Protein 2OO2 (pdb70)

Solvent-accessible surface area: 5169 Å² total; per-residue (Å²): 111,134,108,76,106,41,112,151,50,0,76,78,88,7,104,118,0,54,115,56,25,178,85,7,94,33,54,102,41,33,32,149,48,0,80,56,64,1,54,65,0,106,136,48,33,164,127,51,52,27,89,113,0,66,64,11,1,74,126,0,39,32,77,0,87,102,0,44,151,94,40,99,2,96,103,129

Secondary structure (DSSP, 8-state):
-HHHHHHHHHHHHHHHHHHHGGGEEE-HHHHHHHHHHHHHHHHHHHTT-HHHHHHHHHHHHHHHHHHHHTTSEEE-

Radius of gyration: 12.47 Å; Cα contacts (8 Å, |Δi|>4): 87; chains: 1; bounding box: 17×17×38 Å

Structure (mmCIF, N/CA/C/O backbone):
data_2OO2
#
_entry.id   2OO2
#
_cell.length_a   44.631
_cell.length_b   46.452
_cell.length_c   43.177
_cell.angle_alpha   90.000
_cell.angle_beta   90.000
_cell.angle_gamma   90.000
#
_symmetry.space_group_name_H-M   'P 21 21 2'
#
loop_
_entity.id
_entity.type
_entity.pdbx_description
1 polymer 'Hypothetical protein AF_1782'
2 water water
#
loop_
_atom_site.group_PDB
_atom_site.id
_atom_site.type_symbol
_atom_site.label_atom_id
_atom_site.label_alt_id
_atom_site.label_comp_id
_atom_site.label_asym_id
_atom_site.label_entity_id
_atom_site.label_seq_id
_atom_site.pdbx_PDB_ins_code
_atom_site.Cartn_x
_atom_site.Cartn_y
_atom_site.Cartn_z
_atom_site.occupancy
_atom_site.B_iso_or_equiv
_atom_site.auth_seq_id
_atom_site.auth_comp_id
_atom_site.auth_asym_id
_atom_site.auth_atom_id
_atom_site.pdbx_PDB_model_num
ATOM 1 N N . SER A 1 2 ? 18.033 3.314 17.816 1.00 50.51 0 SER A N 1
ATOM 2 C CA . SER A 1 2 ? 18.301 4.596 17.100 1.00 51.82 0 SER A CA 1
ATOM 3 C C . SER A 1 2 ? 18.997 4.433 15.749 1.00 50.97 0 SER A C 1
ATOM 4 O O . SER A 1 2 ? 18.561 5.027 14.765 1.00 51.12 0 SER A O 1
ATOM 7 N N . LEU A 1 3 ? 20.093 3.679 15.706 1.00 50.13 1 LEU A N 1
ATOM 8 C CA . LEU A 1 3 ? 20.553 3.149 14.430 1.00 48.51 1 LEU A CA 1
ATOM 9 C C . LEU A 1 3 ? 19.524 2.139 13.887 1.00 47.90 1 LEU A C 1
ATOM 10 O O . LEU A 1 3 ? 19.280 2.068 12.670 1.00 47.54 1 LEU A O 1
ATOM 15 N N . GLU A 1 4 ? 18.887 1.378 14.774 1.00 46.50 2 GLU A N 1
ATOM 16 C CA . GLU A 1 4 ? 17.828 0.433 14.375 1.00 47.01 2 GLU A CA 1
ATOM 17 C C . GLU A 1 4 ? 16.639 1.194 13.854 1.00 46.14 2 GLU A C 1
ATOM 18 O O . GLU A 1 4 ? 16.052 0.817 12.849 1.00 44.23 2 GLU A O 1
ATOM 24 N N . GLU A 1 5 ? 16.261 2.229 14.604 1.00 45.36 3 GLU A N 1
ATOM 25 C CA . GLU A 1 5 ? 15.247 3.221 14.201 1.00 46.71 3 GLU A CA 1
ATOM 26 C C . GLU A 1 5 ? 15.531 3.885 12.840 1.00 44.24 3 GLU A C 1
ATOM 27 O O . GLU A 1 5 ? 14.654 3.951 12.013 1.00 44.36 3 GLU A O 1
ATOM 33 N N . GLU A 1 6 ? 16.755 4.355 12.629 1.00 42.71 4 GLU A N 1
ATOM 34 C CA . GLU A 1 6 ? 17.111 5.027 11.406 1.00 43.57 4 GLU A CA 1
ATOM 35 C C . GLU A 1 6 ? 16.996 4.036 10.222 1.00 41.51 4 GLU A C 1
ATOM 36 O O . GLU A 1 6 ? 16.360 4.372 9.230 1.00 41.71 4 GLU A O 1
ATOM 42 N N . LEU A 1 7 ? 17.546 2.823 10.346 1.00 39.31 5 LEU A N 1
ATOM 43 C CA . LEU A 1 7 ? 17.425 1.799 9.253 1.00 38.50 5 LEU A CA 1
ATOM 44 C C . LEU A 1 7 ? 16.002 1.330 8.946 1.00 38.40 5 LEU A C 1
ATOM 45 O O . LEU A 1 7 ? 15.651 1.102 7.809 1.00 35.36 5 LEU A O 1
ATOM 50 N N . ARG A 1 8 ? 15.199 1.092 9.971 1.00 36.26 6 ARG A N 1
ATOM 51 C CA . ARG A 1 8 ? 13.795 0.779 9.808 1.00 37.62 6 ARG A CA 1
ATOM 52 C C . ARG A 1 8 ? 13.044 1.875 9.109 1.00 37.06 6 ARG A C 1
ATOM 53 O O . ARG A 1 8 ? 12.306 1.565 8.161 1.00 36.51 6 ARG A O 1
ATOM 61 N N . ARG A 1 9 ? 13.214 3.136 9.535 1.00 36.90 7 ARG A N 1
ATOM 62 C CA . ARG A 1 9 ? 12.457 4.250 8.952 1.00 37.24 7 ARG A CA 1
ATOM 63 C C . ARG A 1 9 ? 12.809 4.362 7.441 1.00 35.22 7 ARG A C 1
ATOM 64 O O . ARG A 1 9 ? 11.916 4.547 6.648 1.00 35.63 7 ARG A O 1
ATOM 72 N N . GLU A 1 10 ? 14.095 4.315 7.118 1.00 33.13 8 GLU A N 1
ATOM 73 C CA . GLU A 1 10 ? 14.575 4.525 5.702 1.00 32.83 8 GLU A CA 1
ATOM 74 C C . GLU A 1 10 ? 14.174 3.365 4.798 1.00 32.04 8 GLU A C 1
ATOM 75 O O . GLU A 1 10 ? 13.921 3.543 3.574 1.00 34.02 8 GLU A O 1
ATOM 81 N N . THR A 1 11 ? 14.277 2.148 5.335 1.00 31.67 9 THR A N 1
ATOM 82 C CA . THR A 1 11 ? 13.896 0.940 4.567 1.00 31.30 9 THR A CA 1
ATOM 83 C C . THR A 1 11 ? 12.424 0.952 4.225 1.00 31.43 9 THR A C 1
ATOM 84 O O . THR A 1 11 ? 12.000 0.760 3.034 1.00 31.98 9 THR A O 1
ATOM 88 N N . LEU A 1 12 ? 11.596 1.166 5.251 1.00 31.73 10 LEU A N 1
ATOM 89 C CA . LEU A 1 12 ? 10.144 1.273 5.005 1.00 32.18 10 LEU A CA 1
ATOM 90 C C . LEU A 1 12 ? 9.761 2.382 4.020 1.00 31.06 10 LEU A C 1
ATOM 91 O O . LEU A 1 12 ? 8.835 2.190 3.220 1.00 32.14 10 LEU A O 1
ATOM 96 N N . LYS A 1 13 ? 10.456 3.515 4.085 1.00 28.56 11 LYS A N 1
ATOM 97 C CA . LYS A 1 13 ? 10.103 4.725 3.379 1.00 28.88 11 LYS A CA 1
ATOM 98 C C . LYS A 1 13 ? 10.351 4.367 1.886 1.00 27.82 11 LYS A C 1
ATOM 99 O O . LYS A 1 13 ? 9.480 4.510 1.036 1.00 30.92 11 LYS A O 1
ATOM 105 N N . TRP A 1 14 ? 11.505 3.802 1.656 1.00 27.35 12 TRP A N 1
ATOM 106 C CA . TRP A 1 14 ? 11.956 3.554 0.247 1.00 27.06 12 TRP A CA 1
ATOM 107 C C . TRP A 1 14 ? 11.263 2.342 -0.337 1.00 28.60 12 TRP A C 1
ATOM 108 O O . TRP A 1 14 ? 11.098 2.171 -1.621 1.00 27.91 12 TRP A O 1
ATOM 119 N N . LEU A 1 15 ? 10.894 1.432 0.532 1.00 28.94 13 LEU A N 1
ATOM 120 C CA . LEU A 1 15 ? 10.142 0.280 0.157 1.00 31.44 13 LEU A CA 1
ATOM 121 C C . LEU A 1 15 ? 8.704 0.627 -0.162 1.00 32.33 13 LEU A C 1
ATOM 122 O O . LEU A 1 15 ? 8.188 0.193 -1.167 1.00 33.19 13 LEU A O 1
ATOM 127 N N . GLU A 1 16 ? 8.040 1.438 0.656 1.00 32.88 14 GLU A N 1
ATOM 128 C CA . GLU A 1 16 ? 6.694 1.851 0.293 1.00 34.08 14 GLU A CA 1
ATOM 129 C C . GLU A 1 16 ? 6.700 2.685 -1.032 1.00 32.98 14 GLU A C 1
ATOM 130 O O . GLU A 1 16 ? 5.789 2.562 -1.821 1.00 33.30 14 GLU A O 1
ATOM 136 N N . ARG A 1 17 ? 7.742 3.455 -1.278 1.00 31.68 15 ARG A N 1
ATOM 137 C CA . ARG A 1 17 ? 7.816 4.286 -2.477 1.00 32.14 15 ARG A CA 1
ATOM 138 C C . ARG A 1 17 ? 7.971 3.349 -3.686 1.00 32.53 15 ARG A C 1
ATOM 139 O O . ARG A 1 17 ? 7.267 3.541 -4.682 1.00 33.72 15 ARG A O 1
ATOM 147 N N . ILE A 1 18 ? 8.838 2.335 -3.597 1.00 32.08 16 ILE A N 1
ATOM 148 C CA . ILE A 1 18 ? 9.158 1.524 -4.815 1.00 33.32 16 ILE A CA 1
ATOM 149 C C . ILE A 1 18 ? 8.018 0.562 -5.184 1.00 34.26 16 ILE A C 1
ATOM 150 O O . ILE A 1 18 ? 7.761 0.242 -6.374 1.00 34.58 16 ILE A O 1
ATOM 155 N N . GLU A 1 19 ? 7.305 0.099 -4.160 1.00 34.85 17 GLU A N 1
ATOM 156 C CA . GLU A 1 19 ? 6.121 -0.776 -4.348 1.00 36.73 17 GLU A CA 1
ATOM 157 C C . GLU A 1 19 ? 5.090 -0.042 -5.198 1.00 36.50 17 GLU A C 1
ATOM 158 O O . GLU A 1 19 ? 4.419 -0.637 -6.026 1.00 37.06 17 GLU A O 1
ATOM 164 N N . GLU A 1 20 ? 5.001 1.263 -5.043 1.00 36.75 18 GLU A N 1
ATOM 165 C CA . GLU A 1 20 ? 4.186 2.092 -5.969 1.00 37.38 18 GLU A CA 1
ATOM 166 C C . GLU A 1 20 ? 4.910 2.355 -7.289 1.00 37.06 18 GLU A C 1
ATOM 167 O O . GLU A 1 20 ? 4.300 2.304 -8.343 1.00 38.99 18 GLU A O 1
ATOM 173 N N . ARG A 1 21 ? 6.196 2.653 -7.219 1.00 36.43 19 ARG A N 1
ATOM 174 C CA . ARG A 1 21 ? 6.939 3.135 -8.363 1.00 36.36 19 ARG A CA 1
ATOM 175 C C . ARG A 1 21 ? 7.011 2.058 -9.445 1.00 38.11 19 ARG A C 1
ATOM 176 O O . ARG A 1 21 ? 6.935 2.374 -10.661 1.00 37.56 19 ARG A O 1
ATOM 184 N N . VAL A 1 22 ? 7.180 0.805 -9.004 1.00 38.23 20 VAL A N 1
ATOM 185 C CA . VAL A 1 22 ? 7.396 -0.333 -9.949 1.00 41.34 20 VAL A CA 1
ATOM 186 C C . VAL A 1 22 ? 6.190 -0.472 -10.884 1.00 41.05 20 VAL A C 1
ATOM 187 O O . VAL A 1 22 ? 6.293 -0.882 -12.067 1.00 40.81 20 VAL A O 1
ATOM 191 N N . LYS A 1 23 ? 5.044 -0.043 -10.355 1.00 42.11 21 LYS A N 1
ATOM 192 C CA . LYS A 1 23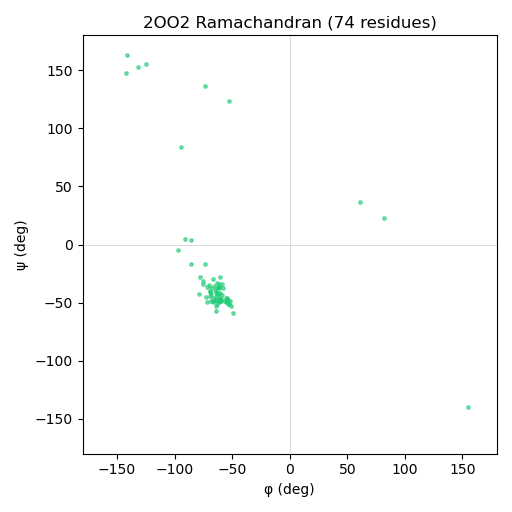 ? 3.767 -0.096 -11.051 1.00 45.25 21 LYS A CA 1
ATOM 193 C C . LYS A 1 23 ? 3.630 0.947 -12.157 1.00 45.57 21 LYS A C 1
ATOM 194 O O . LYS A 1 23 ? 2.777 0.827 -13.023 1.00 46.08 21 LYS A O 1
ATOM 200 N N . GLU A 1 24 ? 4.488 1.955 -12.12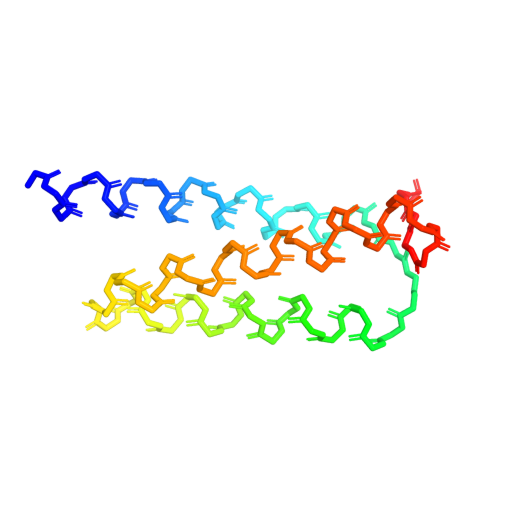6 1.00 45.44 22 GLU A N 1
ATOM 201 C CA . GLU A 1 24 ? 4.441 3.075 -13.063 1.00 46.23 22 GLU A CA 1
ATOM 202 C C . GLU A 1 24 ? 5.391 2.937 -14.239 1.00 46.29 22 GLU A C 1
ATOM 203 O O . GLU A 1 24 ? 5.391 3.776 -15.127 1.00 47.60 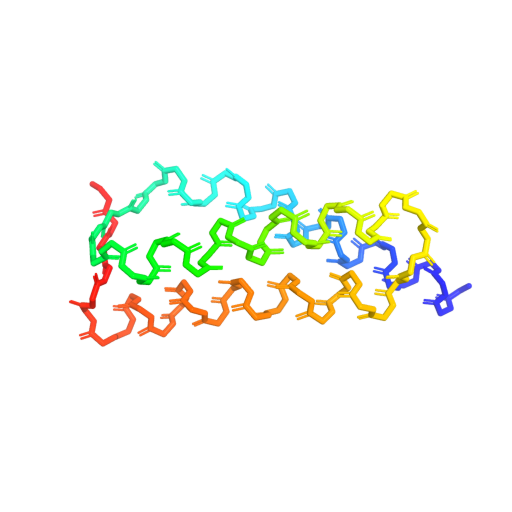22 GLU A O 1
ATOM 209 N N . ILE A 1 25 ? 6.215 1.896 -14.241 1.00 46.27 23 ILE A N 1
ATOM 210 C CA . ILE A 1 25 ? 7.272 1.795 -15.240 1.00 46.88 23 ILE A CA 1
ATOM 211 C C . ILE A 1 25 ? 7.176 0.464 -16.012 1.00 47.63 23 ILE A C 1
ATOM 212 O O . ILE A 1 25 ? 6.619 -0.524 -15.527 1.00 48.28 23 ILE A O 1
ATOM 217 N N . GLU A 1 26 ? 7.693 0.437 -17.224 1.00 47.84 24 GLU A N 1
ATOM 218 C CA . GLU A 1 26 ? 7.696 -0.819 -17.952 1.00 48.79 24 GLU A CA 1
ATOM 219 C C . GLU A 1 26 ? 8.996 -0.995 -18.739 1.00 47.71 24 GLU A C 1
ATOM 220 O O . GLU A 1 26 ? 9.741 -0.034 -18.926 1.00 47.73 24 GLU A O 1
ATOM 226 N N . GLY A 1 27 ? 9.289 -2.218 -19.162 1.00 47.55 25 GLY A N 1
ATOM 227 C CA . GLY A 1 27 ? 10.418 -2.428 -20.062 1.00 47.75 25 GLY A CA 1
ATOM 228 C C . GLY A 1 27 ? 11.049 -3.804 -20.036 1.00 47.41 25 GLY A C 1
ATOM 229 O O . GLY A 1 27 ? 10.346 -4.830 -19.969 1.00 47.50 25 GLY A O 1
ATOM 230 N N . ASP A 1 28 ? 12.383 -3.809 -20.105 1.00 47.46 26 ASP A N 1
ATOM 231 C CA . ASP A 1 28 ? 13.193 -5.028 -20.109 1.00 48.23 26 ASP A CA 1
ATOM 232 C C . ASP A 1 28 ? 12.856 -5.953 -18.942 1.00 48.58 26 ASP A C 1
ATOM 233 O O . ASP A 1 28 ? 12.957 -5.555 -17.759 1.00 47.03 26 ASP A O 1
ATOM 238 N N . GLU A 1 29 ? 12.487 -7.187 -19.287 1.00 48.45 27 GLU A N 1
ATOM 239 C CA . GLU A 1 29 ? 11.973 -8.155 -18.311 1.00 49.25 27 GLU A CA 1
ATOM 240 C C . GLU A 1 29 ? 12.985 -8.629 -17.258 1.00 47.87 27 GLU A C 1
ATOM 241 O O . GLU A 1 29 ? 12.598 -8.913 -16.123 1.00 47.37 27 GLU A O 1
ATOM 247 N N . GLY A 1 30 ? 14.265 -8.664 -17.618 1.00 46.44 28 GLY A N 1
ATOM 248 C CA . GLY A 1 30 ? 15.335 -8.978 -16.671 1.00 45.63 28 GLY A CA 1
ATOM 249 C C . GLY A 1 30 ? 15.501 -7.897 -15.602 1.00 44.25 28 GLY A C 1
ATOM 250 O O . GLY A 1 30 ? 15.600 -8.217 -14.389 1.00 45.91 28 GLY A O 1
ATOM 251 N N . PHE A 1 31 ? 15.567 -6.636 -16.050 1.00 43.17 29 PHE A N 1
ATOM 252 C CA . PHE A 1 31 ? 15.540 -5.452 -15.175 1.00 41.52 29 PHE A CA 1
ATOM 253 C C . PHE A 1 31 ? 14.343 -5.505 -14.269 1.00 40.47 29 PHE A C 1
ATOM 254 O O . PHE A 1 31 ? 14.486 -5.416 -13.044 1.00 40.37 29 PHE A O 1
ATOM 262 N N . MET A 1 32 ? 13.168 -5.718 -14.865 1.00 39.57 30 MET A N 1
ATOM 263 C CA . MET A 1 32 ? 11.926 -5.811 -14.074 1.00 38.79 30 MET A CA 1
ATOM 264 C C . MET A 1 32 ? 11.950 -6.995 -13.108 1.00 38.30 30 MET A C 1
ATOM 265 O O . MET A 1 32 ? 11.471 -6.854 -11.965 1.00 35.58 30 MET A O 1
ATOM 270 N N . ARG A 1 33 ? 12.529 -8.125 -13.518 1.00 37.71 31 ARG A N 1
ATOM 271 C CA . ARG A 1 33 ? 12.568 -9.285 -12.609 1.00 38.60 31 ARG A CA 1
ATOM 272 C C . ARG A 1 33 ? 13.519 -9.039 -11.424 1.00 36.79 31 ARG A C 1
ATOM 273 O O . ARG A 1 33 ? 13.162 -9.389 -10.265 1.00 37.01 31 ARG A O 1
ATOM 281 N N . ASN A 1 34 ? 14.685 -8.420 -11.700 1.00 33.19 32 ASN A N 1
ATOM 282 C CA . ASN A 1 34 ? 15.632 -7.996 -10.650 1.00 35.08 32 ASN A CA 1
ATOM 283 C C . ASN A 1 34 ? 15.001 -7.084 -9.615 1.00 33.10 32 ASN A C 1
ATOM 284 O O . ASN A 1 34 ? 15.150 -7.295 -8.314 1.00 32.28 32 ASN A O 1
ATOM 289 N N . ILE A 1 35 ? 14.306 -6.078 -10.118 1.00 32.13 33 ILE A N 1
ATOM 290 C CA . ILE A 1 35 ? 13.524 -5.143 -9.271 1.00 33.88 33 ILE A CA 1
ATOM 291 C C . ILE A 1 35 ? 12.580 -5.859 -8.233 1.00 32.47 33 ILE A C 1
ATOM 292 O O . ILE A 1 35 ? 12.709 -5.665 -6.970 1.00 30.55 33 ILE A O 1
ATOM 297 N N . GLU A 1 36 ? 11.667 -6.675 -8.764 1.00 35.1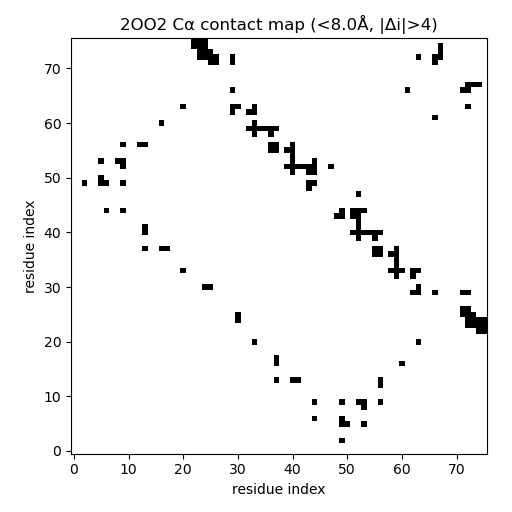0 34 GLU A N 1
ATOM 298 C CA . GLU A 1 36 ? 10.736 -7.459 -7.936 1.00 33.98 34 GLU A CA 1
ATOM 299 C C . GLU A 1 36 ? 11.455 -8.419 -7.051 1.00 32.62 34 GLU A C 1
ATOM 300 O O . GLU A 1 36 ? 11.024 -8.553 -5.853 1.00 30.83 34 GLU A O 1
ATOM 306 N N . ALA A 1 37 ? 12.582 -8.961 -7.539 1.00 30.72 35 ALA A N 1
ATOM 307 C CA . ALA A 1 37 ? 13.370 -9.996 -6.801 1.00 29.80 35 ALA A CA 1
ATOM 308 C C . ALA A 1 37 ? 13.917 -9.267 -5.559 1.00 28.51 35 ALA A C 1
ATOM 309 O O . ALA A 1 37 ? 13.690 -9.732 -4.348 1.00 32.26 35 ALA A O 1
ATOM 311 N N . TYR A 1 38 ? 14.533 -8.075 -5.755 1.00 25.88 36 TYR A N 1
ATOM 312 C CA . TYR A 1 38 ? 15.068 -7.368 -4.468 1.00 26.36 36 TYR A CA 1
ATOM 313 C C . TYR A 1 38 ? 13.987 -6.755 -3.684 1.00 25.30 36 TYR A C 1
ATOM 314 O O . TYR A 1 38 ? 14.071 -6.739 -2.312 1.00 24.68 36 TYR A O 1
ATOM 323 N N . ILE A 1 39 ? 12.936 -6.236 -4.284 1.00 23.63 37 ILE A N 1
ATOM 324 C CA . ILE A 1 39 ? 11.695 -5.848 -3.470 1.00 28.18 37 ILE A CA 1
ATOM 325 C C . ILE A 1 39 ? 11.203 -6.979 -2.563 1.00 28.83 37 ILE A C 1
ATOM 326 O O . ILE A 1 39 ? 11.054 -6.763 -1.294 1.00 25.89 37 ILE A O 1
ATOM 331 N N . SER A 1 40 ? 10.977 -8.170 -3.160 1.00 28.06 38 SER A N 1
ATOM 332 C CA . SER A 1 40 ? 10.576 -9.372 -2.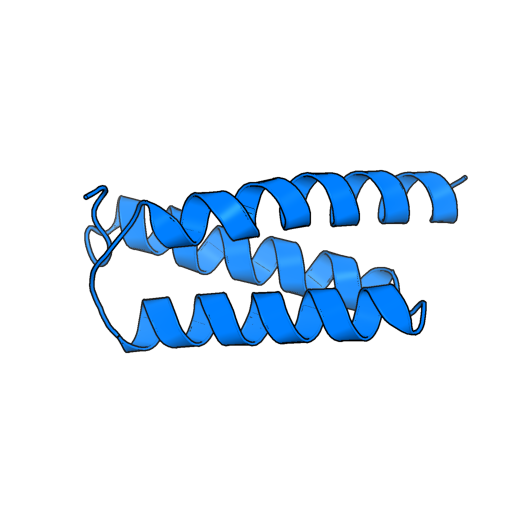351 1.00 29.73 38 SER A CA 1
ATOM 333 C C . SER A 1 40 ? 11.560 -9.625 -1.186 1.00 27.39 38 SER A C 1
ATOM 334 O O . SER A 1 40 ? 11.144 -9.798 0.029 1.00 28.20 38 SER A O 1
ATOM 337 N N . ASP A 1 41 ? 12.861 -9.666 -1.528 1.00 25.77 39 ASP A N 1
ATOM 338 C CA . ASP A 1 41 ? 13.931 -9.903 -0.558 1.00 27.62 39 ASP A CA 1
ATOM 339 C C . ASP A 1 41 ? 13.940 -8.792 0.495 1.00 28.36 39 ASP A C 1
ATOM 340 O O . ASP A 1 41 ? 13.963 -9.105 1.780 1.00 26.03 39 ASP A O 1
ATOM 345 N N . SER A 1 42 ? 13.919 -7.498 0.087 1.00 25.12 40 SER A N 1
ATOM 346 C CA . SER A 1 42 ? 13.866 -6.429 1.191 1.00 29.62 40 SER A CA 1
ATOM 347 C C . SER A 1 42 ? 12.717 -6.646 2.176 1.00 29.50 40 SER A C 1
ATOM 348 O O . SER A 1 42 ? 12.916 -6.543 3.494 1.00 27.94 40 SER A O 1
ATOM 351 N N . ARG A 1 43 ? 11.507 -6.883 1.615 1.00 30.41 41 ARG A N 1
ATOM 352 C CA . ARG A 1 43 ? 10.244 -7.185 2.405 1.00 32.71 41 ARG A CA 1
ATOM 353 C C . ARG A 1 43 ? 10.496 -8.317 3.385 1.00 33.17 41 ARG A C 1
ATOM 354 O O . ARG A 1 43 ? 10.198 -8.177 4.614 1.00 31.79 41 ARG A O 1
ATOM 362 N N . TYR A 1 44 ? 11.095 -9.397 2.873 1.00 31.54 42 TYR A N 1
ATOM 363 C CA . TYR A 1 44 ? 11.348 -10.615 3.684 1.00 32.17 42 TYR A CA 1
ATOM 364 C C . TYR A 1 44 ? 12.319 -10.363 4.825 1.00 32.11 42 TYR A C 1
ATOM 365 O O . TYR A 1 44 ? 11.994 -10.713 6.000 1.00 31.25 42 TYR A O 1
ATOM 374 N N . PHE A 1 45 ? 13.492 -9.797 4.517 1.00 30.00 43 PHE A N 1
ATOM 375 C CA . PHE A 1 45 ? 14.415 -9.403 5.586 1.00 31.67 43 PHE A CA 1
ATOM 376 C C . PHE A 1 45 ? 13.882 -8.352 6.543 1.00 32.92 43 PHE A C 1
ATOM 377 O O . PHE A 1 45 ? 14.202 -8.412 7.780 1.00 30.84 43 PHE A O 1
ATOM 385 N N . LEU A 1 46 ? 13.113 -7.388 6.037 1.00 31.79 44 LEU A N 1
ATOM 386 C CA . LEU A 1 46 ? 12.551 -6.375 6.915 1.00 35.91 44 LEU A CA 1
ATOM 387 C C . LEU A 1 46 ? 11.669 -7.065 7.956 1.00 37.27 44 LEU A C 1
ATOM 388 O O . LEU A 1 46 ? 11.806 -6.817 9.144 1.00 37.48 44 LEU A O 1
ATOM 393 N N . GLU A 1 47 ? 10.809 -7.969 7.497 1.00 38.33 45 GLU A N 1
ATOM 394 C CA . GLU A 1 47 ? 9.891 -8.625 8.407 1.00 40.96 45 GLU A CA 1
ATOM 395 C C . GLU A 1 47 ? 10.556 -9.437 9.515 1.00 41.10 45 GLU A C 1
ATOM 396 O O . GLU A 1 47 ? 10.116 -9.350 10.663 1.00 42.92 45 GLU A O 1
ATOM 402 N N . LYS A 1 48 ? 11.613 -10.184 9.200 1.00 39.94 46 LYS A N 1
ATOM 403 C CA . LYS A 1 48 ? 12.316 -10.989 10.218 1.00 40.57 46 LYS A CA 1
ATOM 404 C C . LYS A 1 48 ? 13.383 -10.198 10.975 1.00 39.54 46 LYS A C 1
ATOM 405 O O . LYS A 1 48 ? 14.135 -10.786 11.770 1.00 39.82 46 LYS A O 1
ATOM 411 N N . GLY A 1 49 ? 13.503 -8.899 10.693 1.00 38.23 47 GLY A N 1
ATOM 412 C CA . GLY A 1 49 ? 14.458 -8.043 11.427 1.00 36.84 47 GLY A CA 1
ATOM 413 C C . GLY A 1 49 ? 15.894 -8.100 10.952 1.00 35.39 47 GLY A C 1
ATOM 414 O O . GLY A 1 49 ? 16.798 -7.770 11.687 1.00 34.62 47 GLY A O 1
ATOM 415 N N . ASP A 1 50 ? 16.155 -8.496 9.688 1.00 32.48 48 ASP A N 1
ATOM 416 C CA . ASP A 1 50 ? 17.517 -8.395 9.271 1.00 31.79 48 ASP A CA 1
ATOM 417 C C . ASP A 1 50 ? 17.639 -7.041 8.555 1.00 32.39 48 ASP A C 1
ATOM 418 O O . ASP A 1 50 ? 17.578 -6.975 7.280 1.00 30.03 48 ASP A O 1
ATOM 423 N N . LEU A 1 51 ? 17.835 -5.983 9.328 1.00 30.59 49 LEU A N 1
ATOM 424 C CA . LEU A 1 51 ? 17.767 -4.576 8.817 1.00 30.55 49 LEU A CA 1
ATOM 425 C C . LEU A 1 51 ? 18.821 -4.210 7.788 1.00 30.59 49 LEU A C 1
ATOM 426 O O . LEU A 1 51 ? 18.461 -3.564 6.722 1.00 30.96 49 LEU A O 1
ATOM 431 N N . VAL A 1 52 ? 20.055 -4.674 8.000 1.00 28.59 50 VAL A N 1
ATOM 432 C CA . VAL A 1 52 ? 21.138 -4.321 7.058 1.00 29.97 50 VAL A CA 1
ATOM 433 C C . VAL A 1 52 ? 20.785 -4.957 5.698 1.00 29.92 50 VAL A C 1
ATOM 434 O O . VAL A 1 52 ? 20.869 -4.266 4.621 1.00 30.53 50 VAL A O 1
ATOM 438 N N . ARG A 1 53 ? 20.417 -6.248 5.718 1.00 28.94 51 ARG A N 1
ATOM 439 C CA . ARG A 1 53 ? 20.102 -6.912 4.373 1.00 29.63 51 ARG A CA 1
ATOM 440 C C . ARG A 1 53 ? 18.809 -6.311 3.864 1.00 29.59 51 ARG A C 1
ATOM 441 O O . ARG A 1 53 ? 18.643 -6.090 2.618 1.00 27.96 51 ARG A O 1
ATOM 449 N N . ALA A 1 54 ? 17.873 -5.976 4.743 1.00 27.29 52 ALA A N 1
ATOM 450 C CA . ALA A 1 54 ? 16.646 -5.362 4.250 1.00 29.37 52 ALA A CA 1
ATOM 451 C C . ALA A 1 54 ? 16.942 -4.059 3.526 1.00 30.00 52 ALA A C 1
ATOM 452 O O . ALA A 1 54 ? 16.385 -3.829 2.462 1.00 28.10 52 ALA A O 1
ATOM 454 N N . PHE A 1 55 ? 17.738 -3.180 4.141 1.00 27.39 53 PHE A N 1
ATOM 455 C CA . PHE A 1 55 ? 18.090 -1.924 3.503 1.00 28.10 53 PHE A CA 1
ATOM 456 C C . PHE A 1 55 ? 18.918 -2.146 2.233 1.00 26.11 53 PHE A C 1
ATOM 457 O O . PHE A 1 55 ? 18.645 -1.517 1.135 1.00 28.65 53 PHE A O 1
ATOM 465 N N . GLU A 1 56 ? 19.894 -3.048 2.314 1.00 24.38 54 GLU A N 1
ATOM 466 C CA . GLU A 1 56 ? 20.765 -3.367 1.199 1.00 26.60 54 GLU A CA 1
ATOM 467 C C . GLU A 1 56 ? 19.875 -3.749 0.003 1.00 22.52 54 GLU A C 1
ATOM 468 O O . GLU A 1 56 ? 20.126 -3.279 -1.183 1.00 26.62 54 GLU A O 1
ATOM 474 N N . CYS A 1 57 ? 18.866 -4.592 0.216 1.00 22.38 55 CYS A N 1
ATOM 475 C CA . CYS A 1 57 ? 17.989 -5.037 -0.991 1.00 23.12 55 CYS A CA 1
ATOM 476 C C . CYS A 1 57 ? 17.151 -3.894 -1.544 1.00 24.70 55 CYS A C 1
ATOM 477 O O . CYS A 1 57 ? 17.024 -3.781 -2.890 1.00 22.17 55 CYS A O 1
ATOM 480 N N . VAL A 1 58 ? 16.598 -2.972 -0.735 1.00 21.84 56 VAL A N 1
ATOM 481 C CA . VAL A 1 58 ? 15.814 -1.816 -1.206 1.00 27.61 56 VAL A CA 1
ATOM 482 C C . VAL A 1 58 ? 16.669 -0.867 -2.120 1.00 26.81 56 VAL A C 1
ATOM 483 O O . VAL A 1 58 ? 16.202 -0.445 -3.256 1.00 28.93 56 VAL A O 1
ATOM 487 N N . VAL A 1 59 ? 17.955 -0.708 -1.762 1.00 26.96 57 VAL A N 1
ATOM 488 C CA . VAL A 1 59 ? 18.867 0.184 -2.496 1.00 25.27 57 VAL A CA 1
ATOM 489 C C . VAL A 1 59 ? 19.118 -0.544 -3.810 1.00 26.80 57 VAL A C 1
ATOM 490 O O . VAL A 1 59 ? 19.028 0.146 -4.862 1.00 26.85 57 VAL A O 1
ATOM 494 N N . TRP A 1 60 ? 19.465 -1.839 -3.766 1.00 25.29 58 TRP A N 1
ATOM 495 C CA . TRP A 1 60 ? 19.645 -2.575 -5.099 1.00 27.50 58 TRP A CA 1
ATOM 496 C C . TRP A 1 60 ? 18.389 -2.453 -5.918 1.00 29.78 58 TRP A C 1
ATOM 497 O O . TRP A 1 60 ? 18.509 -2.274 -7.209 1.00 29.40 58 TRP A O 1
ATOM 508 N N . ALA A 1 61 ? 17.208 -2.677 -5.314 1.00 26.80 59 ALA A N 1
ATOM 509 C CA . ALA A 1 61 ? 15.942 -2.530 -6.129 1.00 29.43 59 ALA A CA 1
ATOM 510 C C . ALA A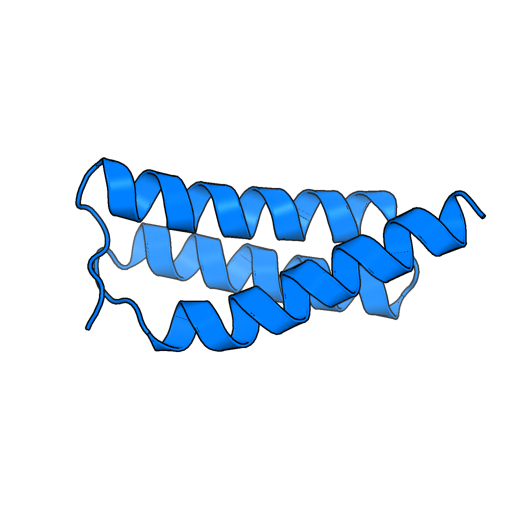 1 61 ? 15.839 -1.148 -6.824 1.00 30.10 59 ALA A C 1
ATOM 511 O O . ALA A 1 61 ? 15.621 -1.058 -8.106 1.00 29.28 59 ALA A O 1
ATOM 513 N N . TRP A 1 62 ? 16.090 -0.088 -6.053 1.00 27.11 60 TRP A N 1
ATOM 514 C CA . TRP A 1 62 ? 16.109 1.258 -6.617 1.00 30.78 60 TRP A CA 1
ATOM 515 C C . TRP A 1 62 ? 17.179 1.511 -7.700 1.00 30.36 60 TRP A C 1
ATOM 516 O O . TRP A 1 62 ? 16.897 2.231 -8.698 1.00 31.90 60 TRP A O 1
ATOM 527 N N . ALA A 1 63 ? 18.375 0.911 -7.546 1.00 30.47 61 ALA A N 1
ATOM 528 C CA . ALA A 1 63 ? 19.450 1.139 -8.500 1.00 28.92 61 ALA A CA 1
ATOM 529 C C . ALA A 1 63 ? 19.062 0.486 -9.839 1.00 31.01 61 ALA A C 1
ATOM 530 O O . ALA A 1 63 ? 19.322 1.087 -10.871 1.00 32.96 61 ALA A O 1
ATOM 532 N N . TRP A 1 64 ? 18.512 -0.724 -9.828 1.00 31.31 62 TRP A N 1
ATOM 533 C CA . TRP A 1 64 ? 18.115 -1.431 -11.104 1.00 31.66 62 TRP A CA 1
ATOM 534 C C . TRP A 1 64 ? 17.048 -0.588 -11.788 1.00 33.43 62 TRP A C 1
ATOM 535 O O . TRP A 1 64 ? 17.048 -0.465 -13.062 1.00 33.33 62 TRP A O 1
ATOM 546 N N . LEU A 1 65 ? 16.123 -0.062 -10.976 1.00 32.23 63 LEU A N 1
ATOM 547 C CA . LEU A 1 65 ? 15.058 0.832 -11.438 1.00 30.66 63 LEU A CA 1
ATOM 548 C C . LEU A 1 65 ? 15.592 2.156 -11.995 1.00 32.76 63 LEU A C 1
ATOM 549 O O . LEU A 1 65 ? 15.362 2.451 -13.221 1.00 30.63 63 LEU A O 1
ATOM 554 N N . GLU A 1 66 ? 16.356 2.926 -11.209 1.00 30.34 64 GLU A N 1
ATOM 555 C CA . GLU A 1 66 ? 16.931 4.214 -11.654 1.00 34.98 64 GLU A CA 1
ATOM 556 C C . GLU A 1 66 ? 17.888 4.093 -12.850 1.00 35.14 64 GLU A C 1
ATOM 557 O O . GLU A 1 66 ? 17.759 4.843 -13.774 1.00 36.19 64 GLU A O 1
ATOM 563 N N . ILE A 1 67 ? 18.782 3.120 -12.813 1.00 36.84 65 ILE A N 1
ATOM 564 C CA . ILE A 1 67 ? 19.770 2.912 -13.873 1.00 38.89 65 ILE A CA 1
ATOM 565 C C . ILE A 1 67 ? 19.103 2.351 -15.145 1.00 39.39 65 ILE A C 1
ATOM 566 O O . ILE A 1 67 ? 19.515 2.714 -16.264 1.00 42.22 65 IL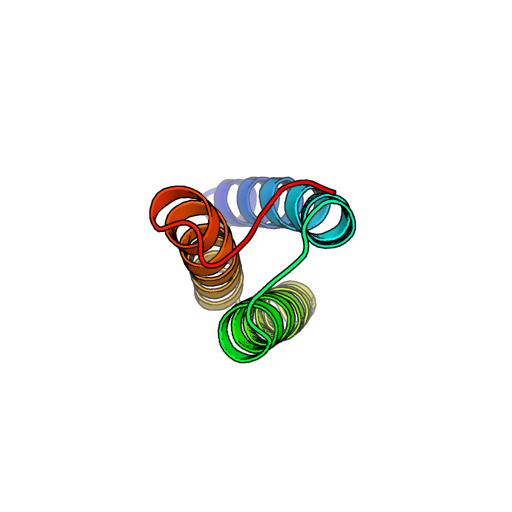E A O 1
ATOM 571 N N . GLY A 1 68 ? 18.104 1.490 -14.969 1.00 38.63 66 GLY A N 1
ATOM 572 C CA . GLY A 1 68 ? 17.241 1.025 -16.048 1.00 39.36 66 GLY A CA 1
ATOM 573 C C . GLY A 1 68 ? 16.598 2.201 -16.782 1.00 40.34 66 GLY A C 1
ATOM 574 O O . GLY A 1 68 ? 16.608 2.236 -18.029 1.00 39.30 66 GLY A O 1
ATOM 575 N N . LEU A 1 69 ? 16.008 3.138 -16.014 1.00 39.96 67 LEU A N 1
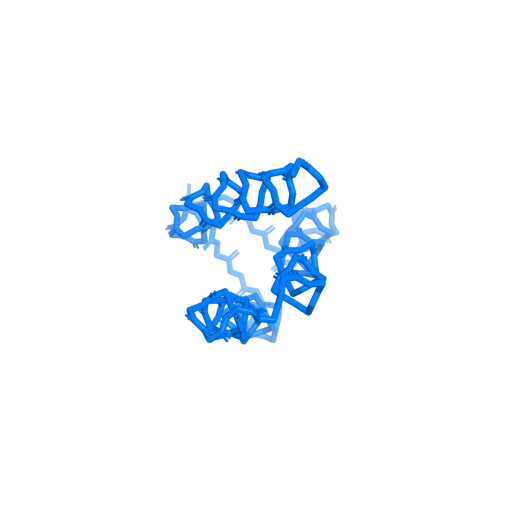ATOM 576 C CA . LEU A 1 69 ? 15.449 4.392 -16.581 1.00 40.54 67 LEU A CA 1
ATOM 577 C C . LEU A 1 69 ? 16.518 5.231 -17.312 1.00 43.12 67 LEU A C 1
ATOM 578 O O . LEU A 1 69 ? 16.286 5.680 -18.466 1.00 41.81 67 LEU A O 1
ATOM 583 N N . GLU A 1 70 ? 17.688 5.408 -16.669 1.00 42.85 68 GLU A N 1
ATOM 584 C CA . GLU A 1 70 ? 18.775 6.200 -17.256 1.00 45.81 68 GLU A CA 1
ATOM 585 C C . GLU A 1 70 ? 19.250 5.655 -18.611 1.00 45.46 68 GLU A C 1
ATOM 586 O O . GLU A 1 70 ? 19.475 6.419 -19.535 1.00 46.11 68 GLU A O 1
ATOM 592 N N . VAL A 1 71 ? 19.407 4.344 -18.727 1.00 45.52 69 VAL A N 1
ATOM 593 C CA . VAL A 1 71 ? 19.981 3.769 -19.945 1.00 45.81 69 VAL A CA 1
ATOM 594 C C . VAL A 1 71 ? 18.899 3.419 -20.974 1.00 46.01 69 VAL A C 1
ATOM 595 O O . VAL A 1 71 ? 19.186 2.837 -22.051 1.00 47.07 69 VAL A O 1
ATOM 599 N N . GLY A 1 72 ? 17.663 3.775 -20.630 1.00 44.99 70 GLY A N 1
ATOM 600 C CA . GLY A 1 72 ? 16.471 3.471 -21.406 1.00 45.23 70 GLY A CA 1
ATOM 601 C C . GLY A 1 72 ? 16.171 1.999 -21.612 1.00 46.20 70 GLY A C 1
ATOM 602 O O . GLY A 1 72 ? 15.735 1.605 -22.692 1.00 46.40 70 GLY A O 1
ATOM 603 N N . LYS A 1 73 ? 16.439 1.170 -20.602 1.00 44.46 71 LYS A N 1
ATOM 604 C CA . LYS A 1 73 ? 15.926 -0.207 -20.550 1.00 44.89 71 LYS A CA 1
ATOM 605 C C . LYS A 1 73 ? 14.524 -0.271 -19.931 1.00 44.29 71 LYS A C 1
ATOM 606 O O . LYS A 1 73 ? 13.810 -1.284 -20.083 1.00 45.04 71 LYS A O 1
ATOM 612 N N . LEU A 1 74 ? 14.154 0.816 -19.231 1.00 43.31 72 LEU A N 1
ATOM 613 C CA . LEU A 1 74 ? 12.870 0.990 -18.579 1.00 42.07 72 LEU A CA 1
ATOM 614 C C . LEU A 1 74 ? 12.344 2.349 -18.956 1.00 42.49 72 LEU A C 1
ATOM 615 O O . LEU A 1 74 ? 13.121 3.253 -19.175 1.00 40.77 72 LEU A O 1
ATOM 620 N N . HIS A 1 75 ? 11.015 2.477 -18.949 1.00 44.59 73 HIS A N 1
ATOM 621 C CA . HIS A 1 75 ? 10.328 3.695 -19.364 1.00 47.90 73 HIS A CA 1
ATOM 622 C C . HIS A 1 75 ? 9.145 3.918 -18.459 1.00 48.49 73 HIS A C 1
ATOM 623 O O . HIS A 1 75 ? 8.508 2.950 -18.052 1.00 47.84 73 HIS A O 1
ATOM 630 N N . GLU A 1 76 ? 8.808 5.178 -18.201 1.00 50.56 74 GLU A N 1
ATOM 631 C CA . GLU A 1 76 ? 7.592 5.505 -17.464 1.00 53.15 74 GLU A CA 1
ATOM 632 C C . GLU A 1 76 ? 6.392 5.274 -18.370 1.00 54.05 74 GLU A C 1
ATOM 633 O O . GLU A 1 76 ? 6.469 5.613 -19.537 1.00 54.56 74 GLU A O 1
ATOM 639 N N . THR A 1 77 ? 5.319 4.655 -17.853 1.00 55.26 75 THR A N 1
ATOM 640 C CA . THR A 1 77 ? 4.157 4.238 -18.679 1.00 56.41 75 THR A CA 1
ATOM 641 C C . THR A 1 77 ? 3.370 5.362 -19.388 1.00 56.76 75 THR A C 1
ATOM 642 O O . THR A 1 77 ? 3.310 6.507 -18.925 1.00 57.94 75 THR A O 1
#

Nearest PDB structures (foldseek):
  2oo2-assembly1_A-2  TM=1.013E+00  e=2.033E-12  Archaeoglobus fulgidus DSM 4304
  3vrc-assembly1_A  TM=8.792E-01  e=2.922E+00  Thermochromatium tepidum
  1cpr-assembly1_A  TM=8.365E-01  e=9.024E+00  Rhodobacter capsulatus

B-factor: mean 39.04, std 10.11, range [17.48, 68.14]

Foldseek 3Di:
DVLVVLLVVLVVLLVVVVVVLVFKDADVVLNVLLVVLSVVLVVCSVVVVRVSNSVSSVSSVCSVVVCPVVVRMGGD

Sequence (76 aa):
SLEEELRRETLKWLERIEERVKEIEGDEGFMRNIEAYISDSRYFLEKGDLVRAFECVVWAWAWLEIGLEVGKLHET

CATH classification: 1.20.1270.90

InterPro domains:
  IPR023140 Domain of unknown function DUF357 [PF04010] (25-71)
  IPR036809 AF1782-like superfamily [SSF158372] (1-72)

Organism: Archaeoglobus fulgidus (strain ATCC 49558 / DSM 4304 / JCM 9628 / NBRC 100126 / VC-16) (NCBI:txid224325)